Protein AF-A0A6J7LC16-F1 (afdb_monomer_lite)

pLDDT: mean 89.47, std 7.53, range [56.19, 94.69]

Organism: NCBI:txid449393

Sequence (49 aa):
MTPKPGRDGHIEAEDIADAAPTAGLQQTSTISAGSNWQGTRLVAPRAKR

Radius of gyration: 12.0 Å; chains: 1; bounding box: 30×19×35 Å

InterPro domains:
  IPR021412 Protein of unknown function DUF3052 [PF11253] (1-46)

Secondary structure (DSSP, 8-state):
-EEPTTSTT---HHHHHHHGGGGT-EEEEEEE-SSSEEEEEEEPPPP--

Structure (mmCIF, N/CA/C/O backbone):
data_AF-A0A6J7LC16-F1
#
_entry.id   AF-A0A6J7LC16-F1
#
loop_
_atom_site.group_PDB
_atom_site.id
_atom_site.type_symbol
_atom_site.label_atom_id
_atom_site.label_alt_id
_atom_site.label_comp_id
_atom_site.label_asym_id
_atom_site.label_entity_id
_atom_site.label_seq_id
_atom_site.pdbx_PDB_ins_code
_atom_site.Cartn_x
_atom_site.Cartn_y
_atom_site.Cartn_z
_atom_site.occupancy
_atom_site.B_iso_or_equiv
_atom_site.auth_seq_id
_atom_site.auth_co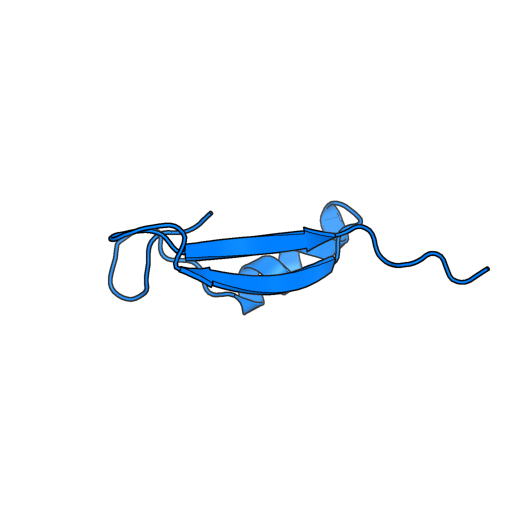mp_id
_atom_site.auth_asym_id
_atom_site.auth_atom_id
_atom_site.pdbx_PDB_model_num
ATOM 1 N N . MET A 1 1 ? -5.956 -1.691 -1.301 1.00 84.00 1 MET A N 1
ATOM 2 C CA . MET A 1 1 ? -6.329 -0.657 -0.308 1.00 84.00 1 MET A CA 1
ATOM 3 C C . MET A 1 1 ? -6.515 -1.357 1.015 1.00 84.00 1 MET A C 1
ATOM 5 O O . MET A 1 1 ? -6.996 -2.483 1.001 1.00 84.00 1 MET A O 1
ATOM 9 N N . THR A 1 2 ? -6.127 -0.722 2.112 1.00 92.38 2 THR A N 1
ATOM 10 C CA . THR A 1 2 ? -6.130 -1.331 3.446 1.00 92.38 2 THR A CA 1
ATOM 11 C C . THR A 1 2 ? -6.919 -0.451 4.417 1.00 92.38 2 THR A C 1
ATOM 13 O O . THR A 1 2 ? -7.015 0.765 4.208 1.00 92.38 2 THR A O 1
ATOM 16 N N . PRO A 1 3 ? -7.558 -1.023 5.449 1.00 93.56 3 PRO A N 1
ATOM 17 C CA . PRO A 1 3 ? -8.117 -0.245 6.549 1.00 93.56 3 PRO A CA 1
ATOM 18 C C . PRO A 1 3 ? -7.037 0.641 7.179 1.00 93.56 3 PRO A C 1
ATOM 20 O O . PRO A 1 3 ? -5.857 0.317 7.116 1.00 93.56 3 PRO A O 1
ATOM 23 N N . LYS A 1 4 ? -7.418 1.769 7.782 1.00 91.00 4 LYS A N 1
ATOM 24 C CA . LYS A 1 4 ? -6.478 2.613 8.549 1.00 91.00 4 LYS A CA 1
ATOM 25 C C . LYS A 1 4 ? -5.977 1.917 9.832 1.00 91.00 4 LYS A C 1
ATOM 27 O O . LYS A 1 4 ? -6.691 1.044 10.329 1.00 91.00 4 LYS A O 1
ATOM 32 N N . PRO A 1 5 ? -4.827 2.351 10.393 1.00 88.12 5 PRO A N 1
ATOM 33 C CA . PRO A 1 5 ? -4.290 1.813 11.643 1.00 88.12 5 PRO A CA 1
ATOM 34 C C . PRO A 1 5 ? -5.325 1.785 12.770 1.00 88.12 5 PRO A C 1
ATOM 36 O O . PRO A 1 5 ? -6.155 2.692 12.888 1.00 88.12 5 PRO A O 1
ATOM 39 N N . GLY A 1 6 ? -5.279 0.735 13.592 1.00 87.81 6 GLY A N 1
ATOM 40 C CA . GLY A 1 6 ? -6.236 0.515 14.682 1.00 87.81 6 GLY A CA 1
ATOM 41 C C . GLY A 1 6 ? -7.576 -0.086 14.244 1.00 87.81 6 GLY A C 1
ATOM 42 O O . GLY A 1 6 ? -8.510 -0.134 15.044 1.00 87.81 6 GLY A O 1
ATOM 43 N N . ARG A 1 7 ? -7.692 -0.543 12.991 1.00 88.69 7 ARG A N 1
ATOM 44 C CA . ARG A 1 7 ? -8.839 -1.321 12.505 1.00 88.69 7 ARG A CA 1
ATOM 45 C C . ARG A 1 7 ? -8.438 -2.741 12.149 1.00 88.69 7 ARG A C 1
ATOM 47 O O . ARG A 1 7 ? -7.306 -2.989 11.748 1.00 88.69 7 ARG A O 1
ATOM 54 N N . ASP A 1 8 ? -9.399 -3.648 12.269 1.00 88.50 8 ASP A N 1
ATOM 55 C CA . ASP A 1 8 ? -9.199 -5.041 11.897 1.00 88.50 8 ASP A CA 1
ATOM 56 C C . ASP A 1 8 ? -8.873 -5.177 10.402 1.00 88.50 8 ASP A C 1
ATOM 58 O O . ASP A 1 8 ? -9.426 -4.456 9.563 1.00 88.50 8 ASP A O 1
ATOM 62 N N . GLY A 1 9 ? -7.925 -6.059 10.088 1.00 86.88 9 GLY A N 1
ATOM 63 C CA . GLY A 1 9 ? -7.372 -6.211 8.742 1.00 86.88 9 GLY A CA 1
ATOM 64 C C . GLY A 1 9 ? -6.493 -5.048 8.263 1.00 86.88 9 GLY A C 1
ATOM 65 O O . GLY A 1 9 ? -6.244 -4.950 7.060 1.00 86.88 9 GLY A O 1
ATOM 66 N N . HIS A 1 10 ? -6.042 -4.151 9.154 1.00 91.19 10 HIS A N 1
ATOM 67 C CA . HIS A 1 10 ? -4.996 -3.183 8.820 1.00 91.19 10 HIS A CA 1
ATOM 68 C C . HIS A 1 10 ? -3.709 -3.912 8.423 1.00 91.19 10 HIS A C 1
ATOM 70 O O . HIS A 1 10 ? -3.304 -4.878 9.064 1.00 91.19 10 HIS A O 1
ATOM 76 N N . ILE A 1 11 ? -3.087 -3.423 7.357 1.00 92.00 11 ILE A N 1
ATOM 77 C CA . ILE A 1 11 ? -1.801 -3.897 6.860 1.00 92.00 11 ILE A CA 1
ATOM 78 C C . ILE A 1 11 ? -0.949 -2.653 6.658 1.00 92.00 11 ILE A C 1
ATOM 80 O O . ILE A 1 11 ? -1.436 -1.661 6.088 1.00 92.00 11 ILE A O 1
ATOM 84 N N . GLU A 1 12 ? 0.289 -2.719 7.137 1.00 90.75 12 GLU A N 1
ATOM 85 C CA . GLU A 1 12 ? 1.216 -1.603 7.086 1.00 90.75 12 GLU A CA 1
ATOM 86 C C . GLU A 1 12 ? 1.702 -1.357 5.659 1.00 90.75 12 GLU A C 1
ATOM 88 O O . GLU A 1 12 ? 1.661 -2.214 4.769 1.00 90.75 12 GLU A O 1
ATOM 93 N N . ALA A 1 13 ? 2.173 -0.137 5.425 1.00 89.06 13 ALA A N 1
ATOM 94 C CA . ALA A 1 13 ? 2.722 0.231 4.130 1.00 89.06 13 ALA A CA 1
ATOM 95 C C . ALA A 1 13 ? 3.935 -0.639 3.749 1.00 89.06 13 ALA A C 1
ATOM 97 O O . ALA A 1 13 ? 4.127 -0.886 2.566 1.00 89.06 13 ALA A O 1
ATOM 98 N N . GLU A 1 14 ? 4.723 -1.101 4.720 1.00 90.38 14 GLU A N 1
ATOM 99 C CA . GLU A 1 14 ? 5.912 -1.935 4.499 1.00 90.38 14 GLU A CA 1
ATOM 100 C C . GLU A 1 14 ? 5.556 -3.348 4.030 1.00 90.38 14 GLU A C 1
ATOM 102 O O . GLU A 1 14 ? 6.119 -3.810 3.043 1.00 90.38 14 GLU A O 1
ATOM 107 N N . ASP A 1 15 ? 4.537 -3.979 4.616 1.00 93.00 15 ASP A N 1
ATOM 108 C CA . ASP A 1 15 ? 4.064 -5.297 4.170 1.00 93.00 15 ASP A CA 1
ATOM 109 C C . ASP A 1 15 ? 3.614 -5.269 2.696 1.00 93.00 15 ASP A C 1
ATOM 111 O O . ASP A 1 15 ? 3.834 -6.206 1.924 1.00 93.00 15 ASP A O 1
ATOM 115 N N . ILE A 1 16 ? 2.985 -4.164 2.274 1.00 92.44 16 ILE A N 1
ATOM 116 C CA . ILE A 1 16 ? 2.586 -3.959 0.875 1.00 92.44 16 ILE A CA 1
ATOM 117 C C . ILE A 1 16 ? 3.820 -3.754 -0.014 1.00 92.44 16 ILE A C 1
ATOM 119 O O . ILE A 1 16 ? 3.836 -4.246 -1.147 1.00 92.44 16 ILE A O 1
ATOM 123 N N . ALA A 1 17 ? 4.840 -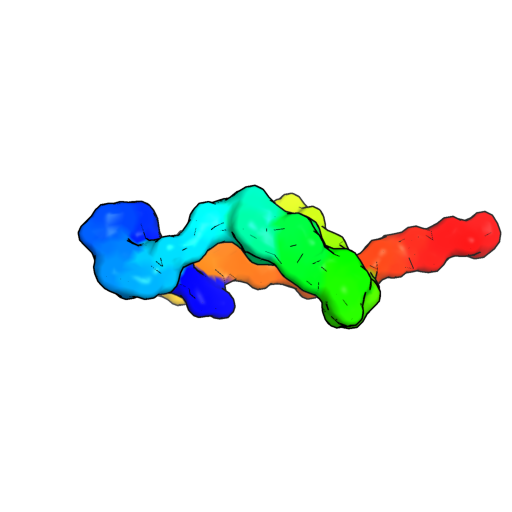3.045 0.476 1.00 91.88 17 ALA A N 1
ATOM 124 C CA . ALA A 1 17 ? 6.083 -2.807 -0.251 1.00 91.88 17 ALA A CA 1
ATOM 125 C C . ALA A 1 17 ? 6.849 -4.112 -0.482 1.00 91.88 17 ALA A C 1
ATOM 127 O O . ALA A 1 17 ? 7.351 -4.319 -1.586 1.00 91.88 17 ALA A O 1
ATOM 128 N N . ASP A 1 18 ? 6.868 -5.003 0.507 1.00 94.25 18 ASP A N 1
ATOM 129 C CA . ASP A 1 18 ? 7.502 -6.320 0.421 1.00 94.25 18 ASP A CA 1
ATOM 130 C C . ASP A 1 18 ? 6.748 -7.264 -0.525 1.00 94.25 18 ASP A C 1
ATOM 132 O O . ASP A 1 18 ? 7.358 -8.049 -1.257 1.00 94.25 18 ASP A O 1
ATOM 136 N N . ALA A 1 19 ? 5.416 -7.158 -0.580 1.00 93.44 19 ALA A N 1
ATOM 137 C CA . ALA A 1 19 ? 4.592 -7.952 -1.487 1.00 93.44 19 ALA A CA 1
ATOM 138 C C . ALA A 1 19 ? 4.606 -7.431 -2.936 1.00 93.44 19 ALA A C 1
ATOM 140 O O . ALA A 1 19 ? 4.508 -8.225 -3.875 1.00 93.44 19 ALA A O 1
ATOM 141 N N . ALA A 1 20 ? 4.733 -6.119 -3.161 1.00 93.06 20 ALA A N 1
ATOM 142 C CA . ALA A 1 20 ? 4.640 -5.509 -4.492 1.00 93.06 20 ALA A CA 1
ATOM 143 C C . ALA A 1 20 ? 5.606 -6.096 -5.556 1.00 93.06 20 ALA A C 1
ATOM 145 O O . ALA A 1 20 ? 5.155 -6.307 -6.691 1.00 93.06 20 ALA A O 1
ATOM 146 N N . PRO A 1 21 ? 6.876 -6.437 -5.242 1.00 92.94 21 PRO A N 1
ATOM 147 C CA . PRO A 1 21 ? 7.801 -7.082 -6.173 1.00 92.94 21 PRO A CA 1
ATOM 148 C C . PRO A 1 21 ? 7.296 -8.405 -6.746 1.00 92.94 21 PRO A C 1
ATOM 150 O O . PRO A 1 21 ? 7.607 -8.716 -7.895 1.00 92.94 21 PRO A O 1
ATOM 153 N N . THR A 1 22 ? 6.489 -9.165 -5.997 1.00 93.56 22 THR A N 1
ATOM 154 C CA . THR A 1 22 ? 5.928 -10.445 -6.476 1.00 93.56 22 THR A CA 1
ATOM 155 C C . THR A 1 22 ? 5.023 -10.259 -7.695 1.00 93.56 22 THR A C 1
ATOM 157 O O . THR A 1 22 ? 4.969 -11.119 -8.570 1.00 93.56 22 THR A O 1
ATOM 160 N N . ALA A 1 23 ? 4.372 -9.097 -7.793 1.00 92.44 23 ALA A N 1
ATOM 161 C CA . ALA A 1 23 ? 3.555 -8.687 -8.929 1.00 92.44 23 ALA A CA 1
ATOM 162 C C . ALA A 1 23 ? 4.338 -7.858 -9.968 1.00 92.44 23 ALA A C 1
ATOM 164 O O . ALA A 1 23 ? 3.740 -7.313 -10.896 1.00 92.44 23 ALA A O 1
ATOM 165 N N . GLY A 1 24 ? 5.660 -7.708 -9.814 1.00 92.69 24 GLY A N 1
ATOM 166 C CA . GLY A 1 24 ? 6.483 -6.846 -10.666 1.00 92.69 24 GLY A CA 1
ATOM 167 C C . GLY A 1 24 ? 6.196 -5.352 -10.485 1.00 92.69 24 GLY A C 1
ATOM 168 O O . GLY A 1 24 ? 6.446 -4.560 -11.393 1.00 92.69 24 GLY A O 1
ATOM 169 N N . LEU A 1 25 ? 5.647 -4.960 -9.335 1.00 94.69 25 LEU A N 1
ATOM 170 C CA . LEU A 1 25 ? 5.305 -3.580 -9.010 1.00 94.69 25 LEU A CA 1
ATOM 171 C C . LEU A 1 25 ? 6.217 -3.033 -7.910 1.00 94.69 25 LEU A C 1
ATOM 173 O O . LEU A 1 25 ? 6.928 -3.764 -7.223 1.00 94.69 25 LEU A O 1
ATOM 177 N N . GLN A 1 26 ? 6.194 -1.716 -7.750 1.00 93.00 26 GLN A N 1
ATOM 178 C CA . GLN A 1 26 ? 6.879 -0.986 -6.692 1.00 93.00 26 GLN A CA 1
ATOM 179 C C . GLN A 1 26 ? 5.916 -0.002 -6.047 1.00 93.00 26 GLN A C 1
ATOM 181 O O . GLN A 1 26 ? 5.168 0.702 -6.731 1.00 93.00 26 GLN A O 1
ATOM 186 N N . GLN A 1 27 ? 5.949 0.064 -4.725 1.00 92.31 27 GLN A N 1
ATOM 187 C CA . GLN A 1 27 ? 5.218 1.074 -3.981 1.00 92.31 27 GLN A CA 1
ATOM 188 C C . GLN A 1 27 ? 5.907 2.431 -4.078 1.00 92.31 27 GLN A C 1
ATOM 190 O O . GLN A 1 27 ? 7.126 2.527 -3.983 1.00 92.31 27 GLN A O 1
ATOM 195 N N . THR A 1 28 ? 5.118 3.493 -4.248 1.00 92.00 28 THR A N 1
ATOM 196 C CA . THR A 1 28 ? 5.653 4.864 -4.330 1.00 92.00 28 THR A CA 1
ATOM 197 C C . THR A 1 28 ? 5.163 5.769 -3.221 1.00 92.00 28 THR A C 1
ATOM 199 O O . THR A 1 28 ? 5.900 6.624 -2.745 1.00 92.00 28 THR A O 1
ATOM 202 N N . SER A 1 29 ? 3.887 5.659 -2.861 1.00 90.44 29 SER A N 1
ATOM 203 C CA . SER A 1 29 ? 3.277 6.559 -1.893 1.00 90.44 29 SER A CA 1
ATOM 204 C C . SER A 1 29 ? 2.011 5.963 -1.314 1.00 90.44 29 SER A C 1
ATOM 206 O O . SER A 1 29 ? 1.334 5.147 -1.944 1.00 90.44 29 SER A O 1
ATOM 208 N N . THR A 1 30 ? 1.685 6.424 -0.117 1.00 91.25 30 THR A N 1
ATOM 209 C CA . THR A 1 30 ? 0.507 6.002 0.624 1.00 91.25 30 THR A CA 1
ATOM 210 C C . THR A 1 30 ? -0.348 7.230 0.908 1.00 91.25 30 THR A C 1
ATOM 212 O O . THR A 1 30 ? 0.159 8.267 1.330 1.00 91.25 30 THR A O 1
ATOM 215 N N . ILE A 1 31 ? -1.646 7.136 0.636 1.00 91.38 31 ILE A N 1
ATOM 216 C CA . ILE A 1 31 ? -2.598 8.243 0.739 1.00 91.38 31 ILE A CA 1
ATOM 217 C C . ILE A 1 31 ? -3.807 7.843 1.581 1.00 91.38 31 ILE A C 1
ATOM 219 O O . ILE A 1 31 ? -4.196 6.677 1.633 1.00 91.38 31 ILE A O 1
ATOM 223 N N . SER A 1 32 ? -4.460 8.820 2.209 1.00 91.31 32 SER A N 1
ATOM 224 C CA . SER A 1 32 ? -5.792 8.602 2.775 1.00 91.31 32 SER A CA 1
ATOM 225 C C . SER A 1 32 ? -6.798 8.518 1.628 1.00 91.31 32 SER A C 1
ATOM 227 O O . SER A 1 32 ? -7.073 9.516 0.969 1.00 91.31 32 SER A O 1
ATOM 229 N N . ALA A 1 33 ? -7.348 7.330 1.393 1.00 90.06 33 ALA A N 1
ATOM 230 C CA . ALA A 1 33 ? -8.293 7.069 0.306 1.00 90.06 33 ALA A CA 1
ATOM 231 C C . ALA A 1 33 ? -9.764 7.189 0.747 1.00 90.06 33 ALA A C 1
ATOM 233 O O . ALA A 1 33 ? -10.680 6.915 -0.022 1.00 90.06 33 ALA A O 1
ATOM 234 N N . GLY A 1 34 ? -9.999 7.590 1.997 1.00 91.25 34 GLY A N 1
ATOM 235 C CA . GLY A 1 34 ? -11.323 7.885 2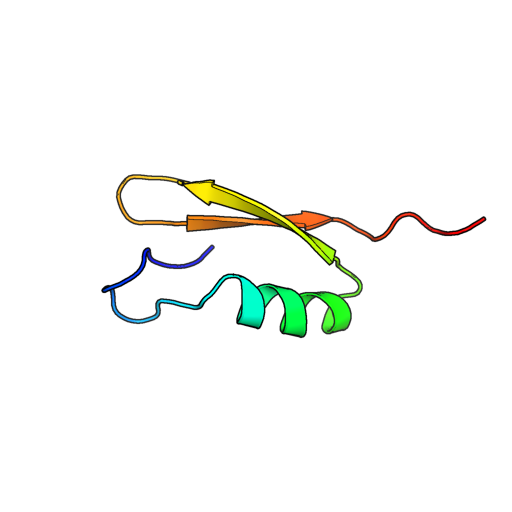.528 1.00 91.25 34 GLY A CA 1
ATOM 236 C C . GLY A 1 34 ? -11.304 8.045 4.043 1.00 91.25 34 GLY A C 1
ATOM 237 O O . GLY A 1 34 ? -10.241 8.059 4.668 1.00 91.25 34 GLY A O 1
ATOM 238 N N . SER A 1 35 ? -12.492 8.123 4.649 1.00 89.06 35 SER A N 1
ATOM 239 C CA . SER A 1 35 ? -12.619 8.190 6.112 1.00 89.06 35 SER A CA 1
ATOM 240 C C . SER A 1 35 ? -11.949 6.980 6.768 1.00 89.06 35 SER A C 1
ATOM 242 O O . SER A 1 35 ? -11.124 7.136 7.673 1.00 89.06 35 SER A O 1
ATOM 244 N N . ASN A 1 36 ? -12.191 5.784 6.213 1.00 91.31 36 ASN A N 1
ATOM 245 C CA . ASN A 1 36 ? -11.781 4.541 6.855 1.00 91.31 36 ASN A CA 1
ATOM 246 C C . ASN A 1 36 ? -10.594 3.808 6.231 1.00 91.31 36 ASN A C 1
ATOM 248 O O . ASN A 1 36 ? -10.053 2.889 6.847 1.00 91.31 36 ASN A O 1
ATOM 252 N N . TRP A 1 37 ? -10.177 4.244 5.046 1.00 92.44 37 TRP A N 1
ATOM 253 C CA . TRP A 1 37 ? -9.283 3.490 4.180 1.00 92.44 37 TRP A CA 1
ATOM 254 C C . TRP A 1 37 ? -8.015 4.263 3.850 1.00 92.44 37 TRP A C 1
ATOM 256 O O . TRP A 1 37 ? -8.022 5.488 3.688 1.00 92.44 37 TRP A O 1
ATOM 266 N N . GLN A 1 38 ? -6.941 3.506 3.700 1.00 93.50 38 GLN A N 1
ATOM 267 C CA . GLN A 1 38 ? -5.662 3.934 3.179 1.00 93.50 38 GLN A CA 1
ATOM 268 C C . GLN A 1 38 ? -5.441 3.291 1.800 1.00 93.50 38 GLN A C 1
ATOM 270 O O . GLN A 1 38 ? -5.782 2.131 1.544 1.00 93.50 38 GLN A O 1
ATOM 275 N N . GLY A 1 39 ? -4.933 4.086 0.866 1.00 93.06 39 GLY A N 1
ATOM 276 C CA . GLY A 1 39 ? -4.588 3.657 -0.480 1.00 93.06 39 GLY A CA 1
ATOM 277 C C . GLY A 1 39 ? -3.082 3.658 -0.665 1.00 93.06 39 GLY A C 1
ATOM 278 O O . GLY A 1 39 ? -2.433 4.656 -0.373 1.00 93.06 39 GLY A O 1
ATOM 279 N N . THR A 1 40 ? -2.547 2.571 -1.209 1.00 94.44 40 THR A N 1
ATOM 280 C CA . THR A 1 40 ? -1.134 2.462 -1.575 1.00 94.44 40 THR A CA 1
ATOM 281 C C . THR A 1 40 ? -1.012 2.517 -3.086 1.00 94.44 40 THR A C 1
ATOM 283 O O . THR A 1 40 ? -1.653 1.737 -3.795 1.00 94.44 40 THR A O 1
ATOM 286 N N . ARG A 1 41 ? -0.217 3.460 -3.593 1.00 93.81 41 ARG A N 1
ATOM 287 C CA . ARG A 1 41 ? 0.076 3.578 -5.019 1.00 93.81 41 ARG A CA 1
ATOM 288 C C . ARG A 1 41 ? 1.193 2.604 -5.375 1.00 93.81 41 ARG A C 1
ATOM 290 O O . ARG A 1 41 ? 2.314 2.747 -4.889 1.00 93.81 41 ARG A O 1
ATOM 297 N N . LEU A 1 42 ? 0.865 1.663 -6.255 1.00 93.88 42 LEU A N 1
ATOM 298 C CA . LEU A 1 42 ? 1.803 0.738 -6.876 1.00 93.88 42 LEU A CA 1
ATOM 299 C C . LEU A 1 42 ? 2.010 1.137 -8.337 1.00 93.88 42 LEU A C 1
ATOM 301 O O . LEU A 1 42 ? 1.049 1.453 -9.042 1.00 93.88 42 LEU A O 1
ATOM 305 N N . VAL A 1 43 ? 3.257 1.138 -8.787 1.00 93.88 43 VAL A N 1
ATOM 306 C CA . VAL A 1 43 ? 3.638 1.462 -10.164 1.00 93.88 43 VAL A CA 1
ATOM 307 C C . VAL A 1 43 ? 4.579 0.398 -10.701 1.00 93.88 43 VAL A C 1
ATOM 309 O O . VAL A 1 43 ? 5.304 -0.238 -9.939 1.00 93.88 43 VAL A O 1
ATOM 312 N N . ALA A 1 44 ? 4.609 0.222 -12.018 1.00 92.50 44 ALA A N 1
ATOM 313 C CA . ALA A 1 44 ? 5.673 -0.558 -12.628 1.00 92.50 44 ALA A CA 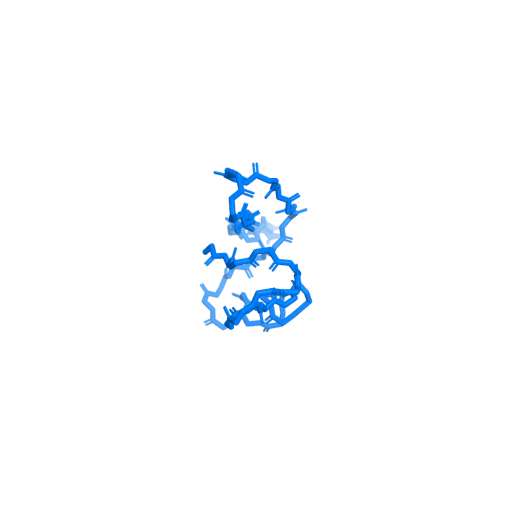1
ATOM 314 C C . ALA A 1 44 ? 7.019 0.161 -12.395 1.00 92.50 44 ALA A C 1
ATOM 316 O O . ALA A 1 44 ? 7.097 1.379 -12.613 1.00 92.50 44 ALA A O 1
ATOM 317 N N . PRO A 1 45 ? 8.076 -0.547 -11.961 1.00 86.69 45 PRO A N 1
ATOM 318 C CA . 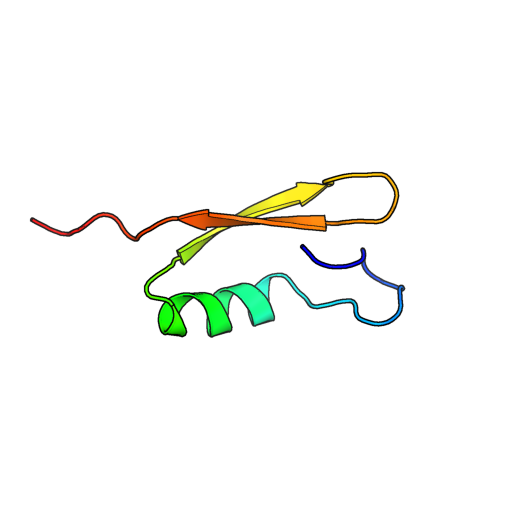PRO A 1 45 ? 9.405 0.035 -11.885 1.00 86.69 45 PRO A CA 1
ATOM 319 C C . PRO A 1 45 ? 9.802 0.568 -13.262 1.00 86.69 45 PRO A C 1
ATOM 321 O O . PRO A 1 45 ? 9.547 -0.061 -14.292 1.00 86.69 45 PRO A O 1
ATOM 324 N N . ARG A 1 46 ? 10.428 1.750 -13.301 1.00 79.56 46 ARG A N 1
ATOM 325 C CA . ARG A 1 46 ? 10.997 2.262 -14.552 1.00 79.56 46 ARG A CA 1
ATOM 326 C C . ARG A 1 46 ? 12.033 1.256 -15.039 1.00 79.56 46 ARG A C 1
ATOM 328 O O . ARG A 1 46 ? 13.031 1.030 -14.359 1.00 79.56 46 ARG A O 1
ATOM 335 N N . ALA A 1 47 ? 11.790 0.673 -16.211 1.00 70.31 47 ALA A N 1
ATOM 336 C CA . ALA A 1 47 ? 12.765 -0.175 -16.873 1.00 70.31 47 ALA A CA 1
ATOM 337 C C . ALA A 1 47 ? 14.065 0.620 -17.034 1.00 70.31 47 ALA A C 1
ATOM 339 O O . ALA A 1 47 ? 14.074 1.702 -17.629 1.00 70.31 47 ALA A O 1
ATOM 340 N N . LYS A 1 48 ? 15.155 0.098 -16.470 1.00 61.47 48 LYS A N 1
ATOM 341 C CA . LYS A 1 48 ? 16.494 0.588 -16.772 1.00 61.47 48 LYS A CA 1
ATOM 342 C C . LYS A 1 48 ? 16.758 0.172 -18.221 1.00 61.47 48 LYS A C 1
ATOM 344 O O . LYS A 1 48 ? 16.928 -1.014 -18.482 1.00 61.47 48 LYS A O 1
ATOM 349 N N . ARG A 1 49 ? 16.618 1.119 -19.154 1.00 56.19 49 ARG A N 1
ATOM 350 C CA . ARG A 1 49 ? 17.125 0.945 -20.520 1.00 56.19 49 ARG A CA 1
ATOM 351 C C . ARG A 1 49 ? 18.637 0.793 -20.483 1.00 56.19 49 ARG A C 1
ATOM 353 O O . ARG A 1 49 ? 19.256 1.444 -19.608 1.00 56.19 49 ARG A O 1
#

Foldseek 3Di:
DAWDPPDPRGDDPVVCQVCLV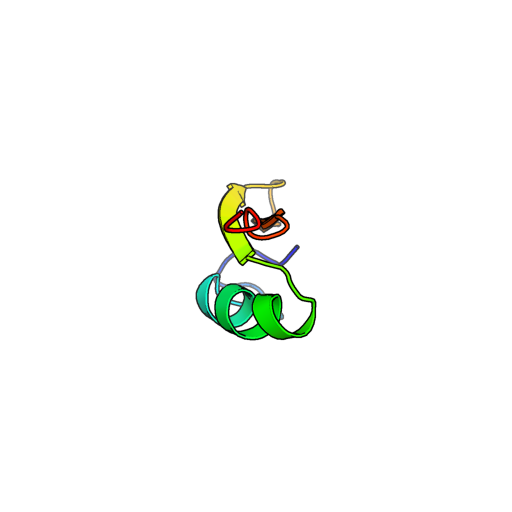VVQWHWDDKDDPDPTDIDTDIDHPPPPD